Protein AF-A0A849H9F9-F1 (afdb_monomer)

Structure (mmCIF, N/CA/C/O backbone):
data_AF-A0A849H9F9-F1
#
_entry.id   AF-A0A849H9F9-F1
#
loop_
_atom_site.group_PDB
_atom_site.id
_atom_site.type_symbol
_atom_site.label_atom_id
_atom_site.label_alt_id
_atom_site.label_comp_id
_atom_site.label_asym_id
_atom_site.label_entity_id
_atom_site.label_seq_id
_atom_site.pdbx_PDB_ins_code
_atom_site.Cartn_x
_atom_site.Cartn_y
_atom_site.Cartn_z
_atom_site.occupancy
_atom_site.B_iso_or_equiv
_atom_site.auth_seq_id
_atom_site.auth_comp_id
_atom_site.auth_asym_id
_atom_site.auth_atom_id
_atom_site.pdbx_PDB_model_num
ATOM 1 N N . MET A 1 1 ? -12.734 5.295 36.150 1.00 90.75 1 MET A N 1
ATOM 2 C CA . MET A 1 1 ? -12.520 5.680 34.738 1.00 90.75 1 MET A CA 1
ATOM 3 C C . MET A 1 1 ? -11.313 4.968 34.134 1.00 90.75 1 MET A C 1
ATOM 5 O O . MET A 1 1 ? -11.538 4.123 33.290 1.00 90.75 1 MET A O 1
ATOM 9 N N . ILE A 1 2 ? -10.075 5.206 34.596 1.00 96.62 2 ILE A N 1
ATOM 10 C CA . ILE A 1 2 ? -8.863 4.577 34.012 1.00 96.62 2 ILE A CA 1
ATOM 11 C C . ILE A 1 2 ? -8.942 3.041 33.979 1.00 96.62 2 ILE A C 1
ATOM 13 O O . ILE A 1 2 ? -8.737 2.451 32.928 1.00 96.62 2 ILE A O 1
ATOM 17 N N . LYS A 1 3 ? -9.322 2.395 35.093 1.00 97.06 3 LYS A N 1
ATOM 18 C CA . LYS A 1 3 ? -9.500 0.933 35.134 1.00 97.06 3 LYS A CA 1
ATOM 19 C C . LYS A 1 3 ? -10.533 0.425 34.118 1.00 97.06 3 LYS A C 1
ATOM 21 O O . LYS A 1 3 ? -10.300 -0.585 33.485 1.00 97.06 3 LYS A O 1
ATOM 26 N N . ALA A 1 4 ? -11.638 1.147 33.926 1.00 97.25 4 ALA A N 1
ATOM 27 C CA . ALA A 1 4 ? -12.665 0.736 32.969 1.00 97.25 4 ALA A CA 1
ATOM 28 C C . ALA A 1 4 ? -12.158 0.799 31.516 1.00 97.25 4 ALA A C 1
ATOM 30 O O . ALA A 1 4 ? -12.458 -0.088 30.734 1.00 97.25 4 ALA A O 1
ATOM 31 N N . ILE A 1 5 ? -11.347 1.810 31.174 1.00 96.56 5 ILE A N 1
ATOM 32 C CA . ILE A 1 5 ? -10.696 1.899 29.855 1.00 96.56 5 ILE A CA 1
ATOM 33 C C . ILE A 1 5 ? -9.695 0.748 29.670 1.00 96.56 5 ILE A C 1
ATOM 35 O O . ILE A 1 5 ? -9.601 0.186 28.583 1.00 96.56 5 ILE A O 1
AT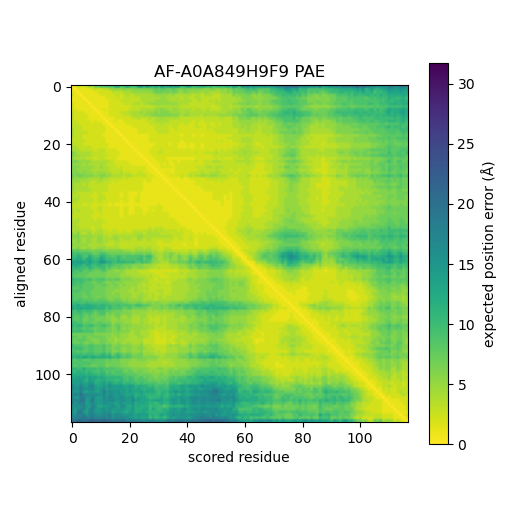OM 39 N N . TRP A 1 6 ? -8.958 0.393 30.728 1.00 96.56 6 TRP A N 1
ATOM 40 C CA . TRP A 1 6 ? -8.035 -0.742 30.710 1.00 96.56 6 TRP A CA 1
ATOM 41 C C . TRP A 1 6 ? -8.760 -2.070 30.475 1.00 96.56 6 TRP A C 1
ATOM 43 O O . TRP A 1 6 ? -8.395 -2.802 29.559 1.00 96.56 6 TRP A O 1
ATOM 53 N N . ASP A 1 7 ? -9.793 -2.350 31.274 1.00 97.62 7 ASP A N 1
ATOM 54 C CA . ASP A 1 7 ? -10.590 -3.574 31.172 1.00 97.62 7 ASP A CA 1
ATOM 55 C C . ASP A 1 7 ? -11.217 -3.683 29.763 1.00 97.62 7 ASP A C 1
ATOM 57 O O . ASP A 1 7 ? -11.158 -4.737 29.138 1.00 97.62 7 ASP A O 1
ATOM 61 N N . GLU A 1 8 ? -11.718 -2.575 29.201 1.00 96.44 8 GLU A N 1
ATOM 62 C CA . GLU A 1 8 ? -12.264 -2.557 27.837 1.00 96.44 8 GLU A CA 1
ATOM 63 C C . GLU A 1 8 ? -11.206 -2.871 26.768 1.00 96.44 8 GLU A C 1
ATOM 65 O O . GLU A 1 8 ? -11.447 -3.646 25.845 1.00 96.44 8 GLU A O 1
ATOM 70 N N . GLY A 1 9 ? -10.005 -2.300 26.891 1.00 95.38 9 GLY A N 1
ATOM 71 C CA . GLY A 1 9 ? -8.929 -2.518 25.924 1.00 95.38 9 GLY A CA 1
ATOM 72 C C . GLY A 1 9 ? -8.326 -3.924 25.971 1.00 95.38 9 GLY A C 1
ATOM 73 O O . GLY A 1 9 ? -7.854 -4.411 24.938 1.00 95.38 9 GLY A O 1
ATOM 74 N N . TRP A 1 10 ? -8.327 -4.559 27.146 1.00 95.44 10 TRP A N 1
ATOM 75 C CA . TRP A 1 10 ? -7.669 -5.845 27.382 1.00 95.44 10 TRP A CA 1
ATOM 76 C C . TRP A 1 10 ? -8.640 -7.028 27.352 1.00 95.44 10 TRP A C 1
ATOM 78 O O . TRP A 1 10 ? -8.411 -7.981 26.609 1.00 95.44 10 TRP A O 1
ATOM 88 N N . ASP A 1 11 ? -9.735 -6.951 28.110 1.00 96.12 11 ASP A N 1
ATOM 89 C CA . ASP A 1 11 ? -10.665 -8.067 28.309 1.00 96.12 11 ASP A CA 1
ATOM 90 C C . ASP A 1 11 ? -11.810 -8.061 27.283 1.00 96.12 11 ASP A C 1
ATOM 92 O O . ASP A 1 11 ? -12.259 -9.125 26.861 1.00 96.12 11 ASP A O 1
ATOM 96 N N . ASN A 1 12 ? -12.235 -6.880 26.816 1.00 96.38 12 ASN A N 1
ATOM 97 C CA . ASN A 1 12 ? -13.266 -6.719 25.777 1.00 96.38 12 ASN A CA 1
ATOM 98 C C . ASN A 1 12 ? -12.678 -6.246 24.437 1.00 96.38 12 ASN A C 1
ATOM 100 O O . ASN A 1 12 ? -13.329 -5.555 23.653 1.00 96.38 12 ASN A O 1
ATOM 104 N N . SER A 1 13 ? -11.420 -6.592 24.162 1.00 96.44 13 SER A N 1
ATOM 105 C CA . SER A 1 13 ? -10.705 -6.026 23.023 1.00 96.44 13 SER A CA 1
ATOM 106 C C . SER A 1 13 ? -11.349 -6.375 21.678 1.00 96.44 13 SER A C 1
ATOM 108 O O . SER A 1 13 ? -11.494 -7.541 21.310 1.00 96.44 13 SER A O 1
ATOM 110 N N . HIS A 1 14 ? -11.621 -5.351 20.872 1.00 95.75 14 HIS A N 1
ATOM 111 C CA . HIS A 1 14 ? -12.069 -5.498 19.483 1.00 95.75 14 HIS A CA 1
ATOM 112 C C . HIS A 1 14 ? -10.910 -5.485 18.471 1.00 95.75 14 HIS A C 1
ATOM 114 O O . HIS A 1 14 ? -11.141 -5.514 17.261 1.00 95.75 14 HIS A O 1
ATOM 120 N N . ILE A 1 15 ? -9.654 -5.424 18.933 1.00 96.00 15 ILE A N 1
ATOM 121 C CA . ILE A 1 15 ? -8.499 -5.176 18.058 1.00 96.00 15 ILE A CA 1
ATOM 122 C C . ILE A 1 15 ? -8.368 -6.210 16.942 1.00 96.00 15 ILE A C 1
ATOM 124 O O . ILE A 1 15 ? -8.098 -5.838 15.807 1.00 96.00 15 ILE A O 1
ATOM 128 N N . TYR A 1 16 ? -8.599 -7.489 17.236 1.00 95.81 16 TYR A N 1
ATOM 129 C CA . TYR A 1 16 ? -8.409 -8.556 16.259 1.00 95.81 16 TYR A CA 1
ATOM 130 C C . TYR A 1 16 ? -9.386 -8.436 15.087 1.00 95.81 16 TYR A C 1
ATOM 132 O O . TYR A 1 16 ? -8.965 -8.447 13.934 1.00 95.81 16 TYR A O 1
ATOM 140 N N . SER A 1 17 ? -10.681 -8.261 15.364 1.00 95.94 17 SER A N 1
ATOM 141 C CA . SER A 1 17 ? -11.699 -8.161 14.314 1.00 95.94 17 SER A CA 1
ATOM 142 C C . SER A 1 17 ? -11.540 -6.889 13.482 1.00 95.94 17 SER A C 1
ATOM 144 O O . SER A 1 17 ? -11.663 -6.937 12.260 1.00 95.94 17 SER A O 1
ATOM 146 N N . LEU A 1 18 ? -11.205 -5.764 14.117 1.00 97.25 18 LEU A N 1
ATOM 147 C CA . LEU A 1 18 ? -10.951 -4.503 13.418 1.00 97.25 18 LEU A CA 1
ATOM 148 C C . LEU A 1 18 ? -9.675 -4.571 12.569 1.00 97.25 18 LEU A C 1
ATOM 150 O O . LEU A 1 18 ? -9.668 -4.131 11.418 1.00 97.25 18 LEU A O 1
ATOM 154 N N . ALA A 1 19 ? -8.599 -5.140 13.116 1.00 97.12 19 ALA A N 1
ATOM 155 C CA . ALA A 1 19 ? -7.328 -5.276 12.417 1.00 97.12 19 ALA A CA 1
ATOM 156 C C . ALA A 1 19 ? -7.427 -6.249 11.241 1.00 97.12 19 ALA A C 1
ATOM 158 O O . ALA A 1 19 ? -6.880 -5.946 10.189 1.00 97.12 19 ALA A O 1
ATOM 159 N N . GLN A 1 20 ? -8.152 -7.361 11.381 1.00 97.75 20 GLN A N 1
ATOM 160 C CA . GLN A 1 20 ? -8.343 -8.348 10.316 1.00 97.75 20 GLN A CA 1
ATOM 161 C C . GLN A 1 20 ? -8.965 -7.712 9.067 1.00 97.75 20 GLN A C 1
ATOM 163 O O . GLN A 1 20 ? -8.460 -7.904 7.962 1.00 97.75 20 GLN A O 1
ATOM 168 N N . VAL A 1 21 ? -10.011 -6.893 9.223 1.00 97.62 21 VAL A N 1
ATOM 169 C CA . VAL A 1 21 ? -10.641 -6.233 8.068 1.00 97.62 21 VAL A CA 1
ATOM 170 C C . VAL A 1 21 ? -9.651 -5.307 7.366 1.00 97.62 21 VAL A C 1
ATOM 172 O O . VAL A 1 21 ? -9.555 -5.303 6.141 1.00 97.62 21 VAL A O 1
ATOM 175 N N . LEU A 1 22 ? -8.881 -4.544 8.139 1.00 97.12 22 LEU A N 1
ATOM 176 C CA . LEU A 1 22 ? -7.893 -3.621 7.598 1.00 97.12 22 LEU A CA 1
ATOM 177 C C . LEU A 1 22 ? -6.681 -4.335 6.980 1.00 97.12 22 LEU A C 1
ATOM 179 O O . LEU A 1 22 ? -6.140 -3.839 5.997 1.00 97.12 22 LEU A O 1
ATOM 183 N N . ALA A 1 23 ? -6.215 -5.438 7.559 1.00 96.62 23 ALA A N 1
ATOM 184 C CA . ALA A 1 23 ? -4.979 -6.112 7.167 1.00 96.62 23 ALA A CA 1
ATOM 185 C C . ALA A 1 23 ? -5.181 -7.139 6.048 1.00 96.62 23 ALA A C 1
ATOM 187 O O . ALA A 1 23 ? -4.338 -7.217 5.158 1.00 96.62 23 ALA A O 1
ATOM 188 N N . ASP A 1 24 ? -6.301 -7.863 6.060 1.00 96.12 24 ASP A N 1
ATOM 189 C CA . ASP A 1 24 ? -6.531 -8.978 5.140 1.00 96.12 24 ASP A CA 1
ATOM 190 C C . ASP A 1 24 ? -7.594 -8.632 4.096 1.00 96.12 24 ASP A C 1
ATOM 192 O O . ASP A 1 24 ? -7.367 -8.796 2.901 1.00 96.12 24 ASP A O 1
ATOM 196 N N . SER A 1 25 ? -8.760 -8.142 4.538 1.00 96.69 25 SER A N 1
ATOM 197 C CA . SER A 1 25 ? -9.898 -7.903 3.639 1.00 96.69 25 SER A CA 1
ATOM 198 C C . SER A 1 25 ? -9.692 -6.669 2.755 1.00 96.69 25 SER A C 1
ATOM 200 O O . SER A 1 25 ? -10.015 -6.701 1.572 1.00 96.69 25 SER A O 1
ATOM 202 N N . ILE A 1 26 ? -9.172 -5.576 3.325 1.00 97.00 26 ILE A N 1
ATOM 203 C CA . ILE A 1 26 ? -8.839 -4.337 2.599 1.00 97.00 26 ILE A CA 1
ATOM 204 C C . ILE A 1 26 ? -7.372 -4.353 2.173 1.00 97.00 26 ILE A C 1
ATOM 206 O O . ILE A 1 26 ? -7.052 -4.048 1.027 1.00 97.00 26 ILE A O 1
ATOM 210 N N . GLY A 1 27 ? -6.480 -4.710 3.098 1.00 95.69 27 GLY A N 1
ATOM 211 C CA . GLY A 1 27 ? -5.062 -4.868 2.816 1.00 95.69 27 GLY A CA 1
ATOM 212 C C . GLY A 1 27 ? -4.280 -3.553 2.684 1.00 95.69 27 GLY A C 1
ATOM 213 O O . GLY A 1 27 ? -4.627 -2.531 3.302 1.00 95.69 27 GLY A O 1
ATOM 214 N N . PRO A 1 28 ? -3.160 -3.578 1.930 1.00 94.44 28 PRO A N 1
ATOM 215 C CA . PRO A 1 28 ? -2.301 -2.421 1.710 1.00 94.44 28 PRO A CA 1
ATOM 216 C C . PRO A 1 28 ? -3.062 -1.256 1.075 1.00 94.44 28 PRO A C 1
ATOM 218 O O . PRO A 1 28 ? -3.657 -1.383 0.011 1.00 94.44 28 PRO A O 1
ATOM 221 N N . ARG A 1 29 ? -3.001 -0.091 1.719 1.00 94.38 29 ARG A N 1
ATOM 222 C CA . ARG A 1 29 ? -3.850 1.064 1.403 1.00 94.38 29 ARG A CA 1
ATOM 223 C C . ARG A 1 29 ? -3.040 2.352 1.327 1.00 94.38 29 ARG A C 1
ATOM 225 O O . ARG A 1 29 ? -3.167 3.244 2.162 1.00 94.38 29 ARG A O 1
ATOM 232 N N . LEU A 1 30 ? -2.137 2.406 0.345 1.00 92.94 30 LEU A N 1
ATOM 233 C CA . LEU A 1 30 ? -1.295 3.578 0.090 1.00 92.94 30 LEU A CA 1
ATOM 234 C C . LEU A 1 30 ? -2.179 4.824 -0.129 1.00 92.94 30 LEU A C 1
ATOM 236 O O . LEU A 1 30 ? -3.174 4.709 -0.846 1.00 92.94 30 LEU A O 1
ATOM 240 N N . PRO A 1 31 ? -1.842 6.004 0.421 1.00 90.38 31 PRO A N 1
ATOM 241 C CA . PRO A 1 31 ? -2.608 7.224 0.176 1.00 90.38 31 PRO A CA 1
ATOM 242 C C . PRO A 1 31 ? -2.816 7.499 -1.319 1.00 90.38 31 PRO A C 1
ATOM 244 O O . PRO A 1 31 ? -1.867 7.441 -2.105 1.00 90.38 31 PRO A O 1
ATOM 247 N N . GLY A 1 32 ? -4.066 7.777 -1.698 1.00 88.25 32 GLY A N 1
ATOM 248 C CA . GLY A 1 32 ? -4.467 7.987 -3.093 1.00 88.25 32 GLY A CA 1
ATOM 249 C C . GLY A 1 32 ? -4.676 6.706 -3.913 1.00 88.25 32 GLY A C 1
ATOM 250 O O . GLY A 1 32 ? -4.820 6.798 -5.129 1.00 88.25 32 GLY A O 1
ATOM 251 N N . SER A 1 33 ? -4.679 5.524 -3.289 1.00 92.31 33 SER A N 1
ATOM 252 C CA . SER A 1 33 ? -5.060 4.259 -3.940 1.00 92.31 33 SER A CA 1
ATOM 253 C C . SER A 1 33 ? -6.540 3.913 -3.709 1.00 92.31 33 SER A C 1
ATOM 255 O O . SER A 1 33 ? -7.109 4.347 -2.706 1.00 92.31 33 SER A O 1
ATOM 257 N N . PRO A 1 34 ? -7.160 3.053 -4.541 1.00 92.56 34 PRO A N 1
ATOM 258 C CA . PRO A 1 34 ? -8.536 2.595 -4.310 1.00 92.56 34 PRO A CA 1
ATOM 259 C C . PRO A 1 34 ? -8.752 1.936 -2.934 1.00 92.56 34 PRO A C 1
ATOM 261 O O . PRO A 1 34 ? -9.794 2.109 -2.304 1.00 92.56 34 PRO A O 1
ATOM 264 N N . ALA A 1 35 ? -7.747 1.216 -2.424 1.00 94.88 35 ALA A N 1
ATOM 265 C CA . ALA A 1 35 ? -7.804 0.579 -1.107 1.00 94.88 35 ALA A CA 1
ATOM 266 C C . ALA A 1 35 ? -7.774 1.592 0.056 1.00 94.88 35 ALA A C 1
ATOM 268 O O . ALA A 1 35 ? -8.312 1.318 1.131 1.00 94.88 35 ALA A O 1
ATOM 269 N N . PHE A 1 36 ? -7.180 2.774 -0.145 1.00 94.12 36 PHE A N 1
ATOM 270 C CA . PHE A 1 36 ? -7.253 3.871 0.824 1.00 94.12 36 PHE A CA 1
ATOM 271 C C . PHE A 1 36 ? -8.686 4.381 0.971 1.00 94.12 36 PHE A C 1
ATOM 273 O O . PHE A 1 36 ? -9.185 4.480 2.096 1.00 94.12 36 PHE A O 1
ATOM 280 N N . ASP A 1 37 ? -9.376 4.596 -0.149 1.00 93.25 37 ASP A N 1
ATOM 281 C CA . ASP A 1 37 ? -10.775 5.023 -0.141 1.00 93.25 37 ASP A CA 1
ATOM 282 C C . ASP A 1 37 ? -11.692 3.963 0.471 1.00 93.25 37 ASP A C 1
ATOM 284 O O . ASP A 1 37 ? -12.530 4.303 1.310 1.00 93.25 37 ASP A O 1
ATOM 288 N N . ALA A 1 38 ? -11.472 2.684 0.143 1.00 96.44 38 ALA A N 1
ATOM 289 C CA . ALA A 1 38 ? -12.200 1.562 0.733 1.00 96.44 38 ALA A CA 1
ATOM 290 C C . ALA A 1 38 ? -12.012 1.476 2.259 1.00 96.44 38 ALA A C 1
ATOM 292 O O . ALA A 1 38 ? -12.974 1.232 2.990 1.00 96.44 38 ALA A O 1
ATOM 293 N N . GLY A 1 39 ? -10.793 1.721 2.753 1.00 97.31 39 GLY A N 1
ATOM 294 C CA . GLY A 1 39 ? -10.494 1.820 4.184 1.00 97.31 39 GLY A CA 1
ATOM 295 C C . GLY A 1 39 ? -11.266 2.942 4.872 1.00 97.31 39 GLY A C 1
ATOM 296 O O . GLY A 1 39 ? -11.863 2.727 5.929 1.00 97.31 39 GLY A O 1
ATOM 297 N N . ALA A 1 40 ? -11.299 4.124 4.255 1.00 96.38 40 ALA A N 1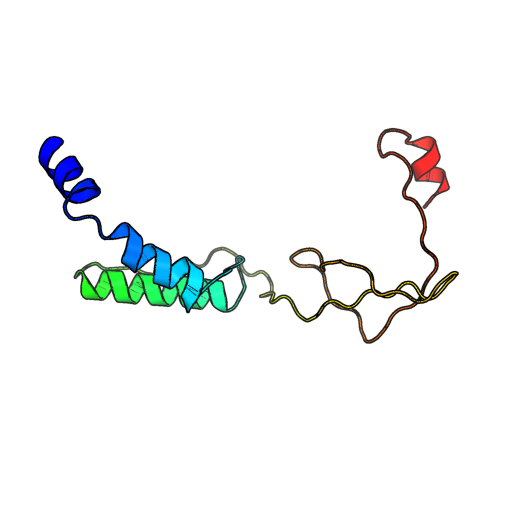
ATOM 298 C CA . ALA A 1 40 ? -12.055 5.259 4.770 1.00 96.38 40 ALA A CA 1
ATOM 299 C C . ALA A 1 40 ? -13.571 4.989 4.767 1.00 96.38 40 ALA A C 1
ATOM 301 O O . ALA A 1 40 ? -14.244 5.276 5.754 1.00 96.38 40 ALA A O 1
ATOM 302 N N . ASP A 1 41 ? -14.111 4.390 3.703 1.00 97.44 41 ASP A N 1
ATOM 303 C CA . ASP A 1 41 ? -15.533 4.024 3.624 1.00 97.44 41 ASP A CA 1
ATOM 304 C C . ASP A 1 41 ? -15.927 2.977 4.662 1.00 97.44 41 ASP A C 1
ATOM 306 O O . ASP A 1 41 ? -16.996 3.066 5.270 1.00 97.44 41 ASP A O 1
ATOM 310 N N . TRP A 1 42 ? -15.066 1.987 4.891 1.00 98.06 42 TRP A N 1
ATOM 311 C CA . TRP A 1 42 ? -15.273 1.001 5.943 1.00 98.06 42 TRP A CA 1
ATOM 312 C C . TRP A 1 42 ? -15.296 1.655 7.330 1.00 98.06 42 TRP A C 1
ATOM 314 O O . TRP A 1 42 ? -16.213 1.392 8.109 1.00 98.06 42 TRP A O 1
ATOM 324 N N . ALA A 1 43 ? -14.346 2.548 7.620 1.00 97.69 43 ALA A N 1
ATOM 325 C CA . ALA A 1 43 ? -14.286 3.247 8.901 1.00 97.69 43 ALA A CA 1
ATOM 326 C C . ALA A 1 43 ? -15.530 4.118 9.143 1.00 97.69 43 ALA A C 1
ATOM 328 O O . ALA A 1 43 ? -16.085 4.105 10.239 1.00 97.69 43 ALA A O 1
ATOM 329 N N . LEU A 1 44 ? -16.027 4.817 8.117 1.00 98.31 44 LEU A N 1
ATOM 330 C CA . LEU A 1 44 ? -17.257 5.607 8.228 1.00 98.31 44 LEU A CA 1
ATOM 331 C C . LEU A 1 44 ? -18.487 4.743 8.523 1.00 98.31 44 LEU A C 1
ATOM 333 O O . LEU A 1 44 ? -19.303 5.111 9.367 1.00 98.31 44 LEU A O 1
ATOM 337 N N . LYS A 1 45 ? -18.607 3.573 7.884 1.00 98.00 45 LYS A N 1
ATOM 338 C CA . LYS A 1 45 ? -19.685 2.614 8.186 1.00 98.00 45 LYS A CA 1
ATOM 339 C C . LYS A 1 45 ? -19.586 2.081 9.614 1.00 98.00 45 LYS A C 1
ATOM 341 O O . LYS A 1 45 ? -20.609 1.933 10.276 1.00 98.00 45 LYS A O 1
ATOM 346 N N . LEU A 1 46 ? -18.370 1.811 10.091 1.00 97.94 46 LEU A N 1
ATOM 347 C CA . LEU A 1 46 ? -18.128 1.377 11.465 1.00 97.94 46 LEU A CA 1
ATOM 348 C C . LEU A 1 46 ? -18.545 2.458 12.471 1.00 97.94 46 LEU A C 1
ATOM 350 O O . LEU A 1 46 ? -19.265 2.161 13.420 1.00 97.94 46 LEU A O 1
ATOM 354 N N . PHE A 1 47 ? -18.160 3.714 12.235 1.00 98.06 47 PHE A N 1
ATOM 355 C CA . PHE A 1 47 ? -18.582 4.841 13.068 1.00 98.06 47 PHE A CA 1
ATOM 356 C C . PHE A 1 47 ? -20.099 4.985 13.090 1.00 98.06 47 PHE A C 1
ATOM 358 O O . PHE A 1 47 ? -20.677 5.059 14.171 1.00 98.06 47 PHE A O 1
ATOM 365 N N . GLN A 1 48 ? -20.754 4.914 11.930 1.00 98.06 48 GLN A N 1
ATOM 366 C CA . GLN A 1 48 ? -22.211 4.962 11.851 1.00 98.06 48 GLN A CA 1
ATOM 367 C C . GLN A 1 48 ? -22.869 3.824 12.647 1.00 98.06 48 GLN A C 1
ATOM 369 O O . GLN A 1 48 ? -23.828 4.065 13.378 1.00 98.06 48 GLN A O 1
ATOM 374 N N . ALA A 1 49 ? -22.348 2.596 12.550 1.00 97.62 49 ALA A N 1
ATOM 375 C CA . ALA A 1 49 ? -22.849 1.448 13.310 1.00 97.62 49 ALA A CA 1
ATOM 376 C C . ALA A 1 49 ? -22.677 1.620 14.830 1.00 97.62 49 ALA A C 1
ATOM 378 O O . ALA A 1 49 ? -23.476 1.103 15.607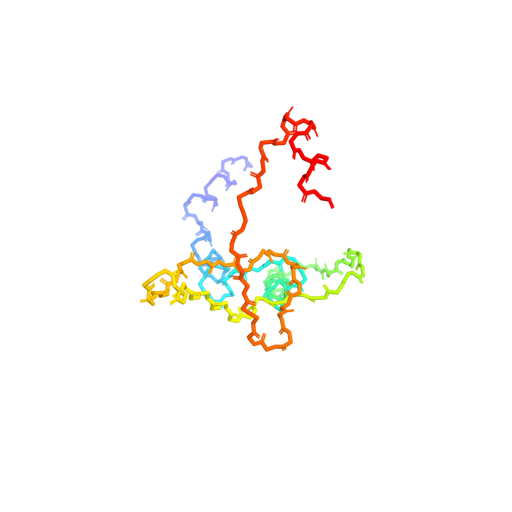 1.00 97.62 49 ALA A O 1
ATOM 379 N N . TRP A 1 50 ? -21.667 2.377 15.252 1.00 97.38 50 TRP A N 1
ATOM 380 C CA . TRP A 1 50 ? -21.443 2.771 16.642 1.00 97.38 50 TRP A CA 1
ATOM 381 C C . TRP A 1 50 ? -22.188 4.050 17.056 1.00 97.38 50 TRP A C 1
ATOM 383 O O . TRP A 1 50 ? -22.015 4.520 18.178 1.00 97.38 50 TRP A O 1
ATOM 393 N N . GLY A 1 51 ? -23.024 4.618 16.182 1.00 98.31 51 GLY A N 1
ATOM 394 C CA . GLY A 1 51 ? -23.783 5.840 16.462 1.00 98.31 51 GLY A CA 1
ATOM 395 C C . GLY A 1 51 ? -22.938 7.118 16.451 1.00 98.31 51 GLY A C 1
ATOM 396 O O . GLY A 1 51 ? -23.334 8.112 17.053 1.00 98.31 51 GLY A O 1
ATOM 397 N N . MET A 1 52 ? -21.778 7.098 15.793 1.00 98.12 52 MET A N 1
ATOM 398 C CA . MET A 1 52 ? -20.875 8.238 15.648 1.00 98.12 52 MET A CA 1
ATOM 399 C C . MET A 1 52 ? -20.978 8.867 14.258 1.00 98.12 52 MET A C 1
ATOM 401 O O . MET A 1 52 ? -21.118 8.178 13.247 1.00 98.12 52 MET A O 1
ATOM 405 N N . GLU A 1 53 ? -20.843 10.191 14.206 1.00 96.94 53 GLU A N 1
ATOM 406 C CA . GLU A 1 53 ? -20.733 10.934 12.953 1.00 96.94 53 GLU A CA 1
ATOM 407 C C . GLU A 1 53 ? -19.274 10.998 12.489 1.00 96.94 53 GLU A C 1
ATOM 409 O O . GLU A 1 53 ? -18.360 11.259 13.272 1.00 96.94 53 GLU A O 1
ATOM 414 N N . GLY A 1 54 ? -19.052 10.792 11.193 1.00 95.94 54 GLY A N 1
ATOM 415 C CA . GLY A 1 54 ? -17.740 10.909 10.567 1.00 95.94 54 GLY A CA 1
ATOM 416 C C . GLY A 1 54 ? -17.859 11.452 9.148 1.00 95.94 54 GLY A 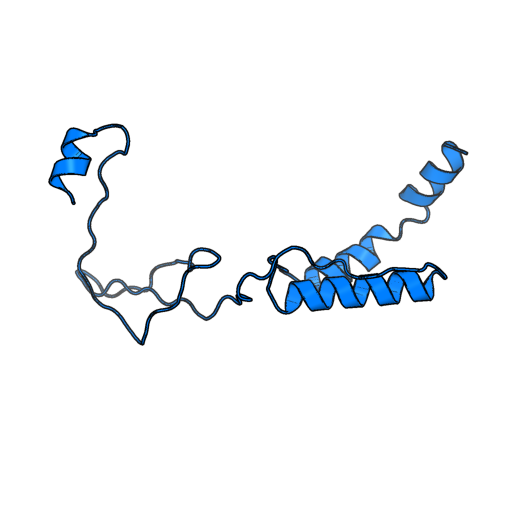C 1
A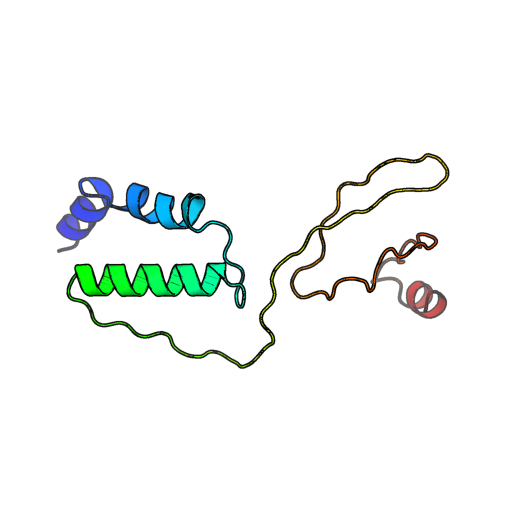TOM 417 O O . GLY A 1 54 ? -18.891 11.302 8.497 1.00 95.94 54 GLY A O 1
ATOM 418 N N . ARG A 1 55 ? -16.786 12.071 8.654 1.00 96.44 55 ARG A N 1
ATOM 419 C CA . ARG A 1 55 ? -16.663 12.518 7.261 1.00 96.44 55 ARG A CA 1
ATOM 420 C C . ARG A 1 55 ? -15.241 12.300 6.759 1.00 96.44 55 ARG A C 1
ATOM 422 O O . ARG A 1 55 ? -14.306 12.290 7.558 1.00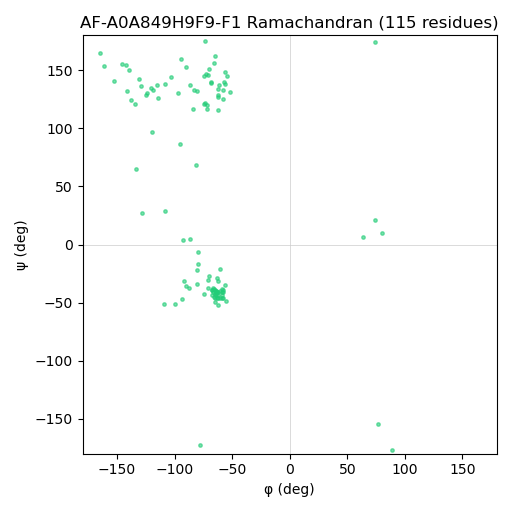 96.44 55 ARG A O 1
ATOM 429 N N . LYS A 1 56 ? -15.083 12.147 5.444 1.00 94.69 56 LYS A N 1
ATOM 430 C CA . LYS A 1 56 ? -13.765 12.227 4.805 1.00 94.69 56 LYS A CA 1
ATOM 431 C C . LYS A 1 56 ? -13.410 13.699 4.632 1.00 94.69 56 LYS A C 1
ATOM 433 O O . LYS A 1 56 ? -14.239 14.466 4.152 1.00 94.69 56 LYS A O 1
ATOM 438 N N . GLU A 1 57 ? -12.199 14.067 5.019 1.00 93.75 57 GLU A N 1
ATOM 439 C CA . GLU A 1 57 ? -11.638 15.379 4.707 1.00 93.75 57 GLU A CA 1
ATOM 440 C C . GLU A 1 57 ? -10.750 15.252 3.478 1.00 93.75 57 GLU A C 1
ATOM 442 O O . GLU A 1 57 ? -9.902 14.358 3.409 1.00 93.75 57 GLU A O 1
ATOM 447 N N . GLU A 1 58 ? -10.951 16.138 2.506 1.00 89.12 58 GLU A N 1
ATOM 448 C CA . GLU A 1 58 ? -10.094 16.181 1.330 1.00 89.12 58 GLU A CA 1
ATOM 449 C C . GLU A 1 58 ? -8.745 16.790 1.715 1.00 89.12 58 GLU A C 1
ATOM 451 O O . GLU A 1 58 ? -8.658 17.920 2.200 1.00 89.12 58 GLU A O 1
ATOM 456 N N . TYR A 1 59 ? -7.676 16.028 1.494 1.00 86.06 59 TYR A N 1
ATOM 457 C CA . TYR A 1 59 ? -6.313 16.494 1.691 1.00 86.06 59 TYR A CA 1
ATOM 458 C C . TYR A 1 59 ? -5.552 16.411 0.369 1.00 86.06 59 TYR A C 1
ATOM 460 O O . TYR A 1 59 ? -5.024 15.361 0.007 1.00 86.06 59 TYR A O 1
ATOM 468 N N . GLY A 1 60 ? -5.504 17.548 -0.327 1.00 85.56 60 GLY A N 1
ATOM 469 C CA . GLY A 1 60 ? -4.815 17.727 -1.605 1.00 85.56 60 GLY A CA 1
ATOM 470 C C . GLY A 1 60 ? -5.518 17.092 -2.809 1.00 85.56 60 GLY A C 1
ATOM 471 O O . GLY A 1 60 ? -6.527 16.413 -2.680 1.00 85.56 60 GLY A O 1
ATOM 472 N N . SER A 1 61 ? -4.968 17.3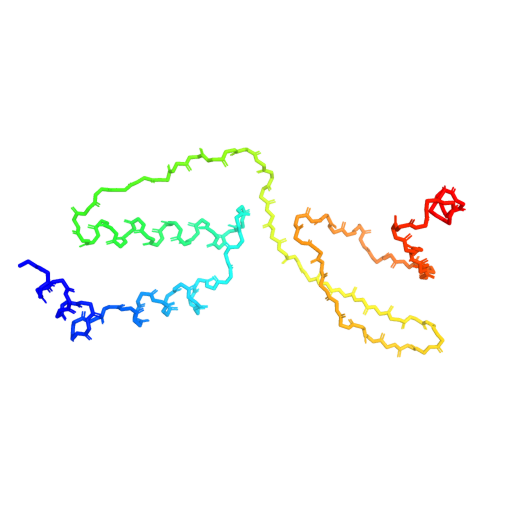48 -3.999 1.00 85.31 61 SER A N 1
ATOM 473 C CA . SER A 1 61 ? -5.583 17.025 -5.299 1.00 85.31 61 SER A CA 1
ATOM 474 C C . SER A 1 61 ? -4.650 16.240 -6.231 1.00 85.31 61 SER A C 1
ATOM 476 O O . SER A 1 61 ? -4.726 16.332 -7.460 1.00 85.31 61 SER A O 1
ATOM 478 N N . TRP A 1 62 ? -3.711 15.487 -5.654 1.00 84.06 62 TRP A N 1
ATOM 479 C CA . TRP A 1 62 ? -2.756 14.694 -6.426 1.00 84.06 62 TRP A CA 1
ATOM 480 C C . TRP A 1 62 ? -3.450 13.574 -7.199 1.00 84.06 62 TRP A C 1
ATOM 482 O O . TRP A 1 62 ? -4.527 13.103 -6.837 1.00 84.06 62 TRP A O 1
ATOM 492 N N . LYS A 1 63 ? -2.803 13.119 -8.275 1.00 86.19 63 LYS A N 1
ATOM 493 C CA . LYS A 1 63 ? -3.308 11.981 -9.039 1.00 86.19 63 LYS A CA 1
ATOM 494 C C . LYS A 1 63 ? -3.344 10.738 -8.155 1.00 86.19 63 LYS A C 1
ATOM 496 O O . LYS A 1 63 ? -2.353 10.422 -7.495 1.00 86.19 63 LYS A O 1
ATOM 501 N N . ALA A 1 64 ? -4.467 10.028 -8.215 1.00 87.69 64 ALA A N 1
ATOM 502 C CA . ALA A 1 64 ? -4.572 8.690 -7.664 1.00 87.69 64 ALA A CA 1
ATOM 503 C C . ALA A 1 64 ? -3.494 7.784 -8.273 1.00 87.69 64 ALA A C 1
ATOM 505 O O . ALA A 1 64 ? -3.086 7.958 -9.428 1.00 87.69 64 ALA A O 1
ATOM 506 N N . TRP A 1 65 ? -3.031 6.822 -7.487 1.00 90.56 65 TRP A N 1
ATOM 507 C CA . TRP A 1 65 ? -2.007 5.886 -7.915 1.00 90.56 65 TRP A CA 1
ATOM 508 C C . TRP A 1 65 ? -2.315 4.494 -7.386 1.00 90.56 65 TRP A C 1
ATOM 510 O O . TRP A 1 65 ? -2.579 4.293 -6.200 1.00 90.56 65 TRP A O 1
ATOM 520 N N . GLU A 1 66 ? -2.225 3.525 -8.283 1.00 91.19 66 GLU A N 1
ATOM 521 C CA . GLU A 1 66 ? -2.306 2.111 -7.968 1.00 91.19 66 GLU A CA 1
ATOM 522 C C . GLU A 1 66 ? -1.108 1.409 -8.594 1.00 91.19 66 GLU A C 1
ATOM 524 O O . GLU A 1 66 ? -0.717 1.675 -9.735 1.00 91.19 66 GLU A O 1
ATOM 529 N N . ARG A 1 67 ? -0.493 0.520 -7.818 1.00 90.62 67 ARG A N 1
ATOM 530 C CA . ARG A 1 67 ? 0.644 -0.254 -8.290 1.00 90.62 67 ARG A CA 1
ATOM 531 C C . ARG A 1 67 ? 0.155 -1.297 -9.291 1.00 90.62 67 ARG A C 1
ATOM 533 O O . ARG A 1 67 ? -0.553 -2.222 -8.915 1.00 90.62 67 ARG A O 1
ATOM 540 N N . GLY A 1 68 ? 0.603 -1.183 -10.536 1.00 90.12 68 GLY A N 1
ATOM 541 C CA . GLY A 1 68 ? 0.461 -2.250 -11.523 1.00 90.12 68 GLY A CA 1
ATOM 542 C C . GLY A 1 68 ? 1.476 -3.382 -11.334 1.00 90.12 68 GLY A C 1
ATOM 543 O O . GLY A 1 68 ? 2.263 -3.414 -10.386 1.00 90.12 68 GLY A O 1
ATOM 544 N N . VAL A 1 69 ? 1.503 -4.303 -12.290 1.00 92.19 69 VAL A N 1
ATOM 545 C CA . VAL A 1 69 ? 2.512 -5.366 -12.329 1.00 92.19 69 VAL A CA 1
ATOM 546 C C . VAL A 1 69 ? 3.888 -4.763 -12.626 1.00 92.19 69 VAL A C 1
ATOM 548 O O . VAL A 1 69 ? 4.017 -3.844 -13.432 1.00 92.19 69 VAL A O 1
ATOM 551 N N . THR A 1 70 ? 4.922 -5.266 -11.955 1.00 94.81 70 THR A N 1
ATOM 552 C CA . THR A 1 70 ? 6.322 -4.941 -12.251 1.00 94.81 70 THR A CA 1
ATOM 553 C C . THR A 1 70 ? 7.012 -6.204 -12.744 1.00 94.81 70 THR A C 1
ATOM 555 O O . THR A 1 70 ? 6.980 -7.224 -12.061 1.00 94.81 70 THR A O 1
ATOM 558 N N . ASN A 1 71 ? 7.643 -6.127 -13.913 1.00 95.50 71 ASN A N 1
ATOM 559 C CA . ASN A 1 71 ? 8.489 -7.182 -14.454 1.00 95.50 71 ASN A CA 1
ATOM 560 C C . ASN A 1 71 ? 9.860 -6.589 -14.751 1.00 95.50 71 ASN A C 1
ATOM 562 O O . ASN A 1 71 ? 9.960 -5.550 -15.404 1.00 95.50 71 ASN A O 1
ATOM 566 N N . VAL A 1 72 ? 10.901 -7.246 -14.255 1.00 95.88 72 VAL A N 1
ATOM 567 C CA . VAL A 1 72 ? 12.286 -6.872 -14.516 1.00 95.88 72 VAL A CA 1
ATOM 568 C C . VAL A 1 72 ? 13.034 -8.150 -14.849 1.00 95.88 72 VAL A C 1
ATOM 570 O O . VAL A 1 72 ? 13.084 -9.065 -14.034 1.00 95.88 72 VAL A O 1
ATOM 573 N N . ASP A 1 73 ? 13.620 -8.208 -16.038 1.00 96.62 73 ASP A N 1
ATOM 574 C CA . ASP A 1 73 ? 14.409 -9.349 -16.482 1.00 96.62 73 ASP A CA 1
ATOM 575 C C . ASP A 1 73 ? 15.811 -8.876 -16.874 1.00 96.62 73 ASP A C 1
ATOM 577 O O . ASP A 1 73 ? 15.987 -7.921 -17.634 1.00 96.62 73 ASP A O 1
ATOM 581 N N . LEU A 1 74 ? 16.826 -9.561 -16.356 1.00 96.81 74 LEU A N 1
ATOM 582 C CA . LEU A 1 74 ? 18.181 -9.493 -16.875 1.00 96.81 74 LEU A CA 1
ATOM 583 C C . LEU A 1 74 ? 18.197 -10.236 -18.208 1.00 96.81 74 LEU A C 1
ATOM 585 O O . LEU A 1 74 ? 17.898 -11.426 -18.230 1.00 96.81 74 LEU A O 1
ATOM 589 N N . LEU A 1 75 ? 18.549 -9.563 -19.303 1.00 96.81 75 LEU A N 1
ATOM 590 C CA . LEU A 1 75 ? 18.634 -10.194 -20.627 1.00 96.81 75 LEU A CA 1
ATOM 591 C C . LEU A 1 75 ? 20.034 -10.757 -20.908 1.00 96.81 75 LEU A C 1
ATOM 593 O O . LEU A 1 75 ? 20.171 -11.834 -21.481 1.00 96.81 75 LEU A O 1
ATOM 597 N N . GLU A 1 76 ? 21.074 -10.069 -20.437 1.00 95.44 76 GLU A N 1
ATOM 598 C CA . GLU A 1 76 ? 22.478 -10.443 -20.612 1.00 95.44 76 GLU A CA 1
ATOM 599 C C . GLU A 1 76 ? 23.273 -10.195 -19.319 1.00 95.44 76 GLU A C 1
ATOM 601 O O . GLU A 1 76 ? 22.925 -9.298 -18.554 1.00 95.44 76 GLU A O 1
ATOM 606 N N . PRO A 1 77 ? 24.341 -10.967 -19.037 1.00 94.12 77 PRO A N 1
ATOM 607 C CA . PRO A 1 77 ? 24.864 -12.078 -19.840 1.00 94.12 77 PRO A CA 1
ATOM 608 C C . PRO A 1 77 ? 24.078 -13.386 -19.655 1.00 94.12 77 PRO A C 1
ATOM 610 O O . PRO A 1 77 ? 24.367 -14.381 -20.315 1.00 94.12 77 PRO A O 1
ATOM 613 N N . ARG A 1 78 ? 23.122 -13.430 -18.719 1.00 96.25 78 ARG A N 1
ATOM 614 C CA . ARG A 1 78 ? 22.290 -14.608 -18.454 1.00 96.25 78 ARG A CA 1
ATOM 615 C C . ARG A 1 78 ? 20.852 -14.179 -18.246 1.00 96.25 78 ARG A C 1
ATOM 617 O O . ARG A 1 78 ? 20.585 -13.416 -17.324 1.00 96.25 78 ARG A O 1
ATOM 624 N N . VAL A 1 79 ? 19.953 -14.749 -19.041 1.00 97.50 79 VAL A N 1
ATOM 625 C CA . VAL A 1 79 ? 18.521 -14.482 -18.924 1.00 97.50 79 VAL A CA 1
ATOM 626 C C . VAL A 1 79 ? 18.016 -14.937 -17.557 1.00 97.50 79 VAL A C 1
ATOM 628 O O . VAL A 1 79 ? 18.070 -16.133 -17.255 1.00 97.50 79 VAL A O 1
ATOM 631 N N . ARG A 1 80 ? 17.558 -13.997 -16.726 1.00 97.56 80 ARG A N 1
ATOM 632 C CA . ARG A 1 80 ? 16.930 -14.267 -15.423 1.00 97.56 80 ARG A CA 1
ATOM 633 C C . ARG A 1 80 ? 15.954 -13.170 -15.036 1.00 97.56 80 ARG A C 1
ATOM 635 O O . ARG A 1 80 ? 16.280 -11.997 -15.165 1.00 97.56 80 ARG A O 1
ATOM 642 N N . SER A 1 81 ? 14.828 -13.556 -14.451 1.00 97.38 81 SER A N 1
ATOM 643 C CA . SER A 1 81 ? 13.955 -12.606 -13.769 1.00 97.38 81 SER A CA 1
ATOM 644 C C . SER A 1 81 ? 14.622 -12.071 -12.508 1.00 97.38 81 SER A C 1
ATOM 646 O O . SER A 1 81 ? 15.300 -12.807 -11.784 1.00 97.38 81 SER A O 1
ATOM 648 N N . LEU A 1 82 ? 14.457 -10.774 -12.287 1.00 95.44 82 LEU A N 1
ATOM 649 C CA . LEU A 1 82 ? 14.968 -10.043 -11.142 1.00 95.44 82 LEU A CA 1
ATOM 650 C C . LEU A 1 82 ? 13.807 -9.680 -10.220 1.00 95.44 82 LEU A C 1
ATOM 652 O O . LEU A 1 82 ? 12.756 -9.227 -10.675 1.00 95.44 82 LEU A O 1
ATOM 656 N N . ASP A 1 83 ? 14.030 -9.825 -8.918 1.00 96.00 83 ASP A N 1
ATOM 657 C CA . ASP A 1 83 ? 13.090 -9.329 -7.922 1.00 96.00 83 ASP A CA 1
ATOM 658 C C . ASP A 1 83 ? 13.195 -7.808 -7.842 1.00 96.00 83 ASP A C 1
ATOM 660 O O . ASP A 1 83 ? 14.249 -7.237 -7.552 1.00 96.00 83 ASP A O 1
ATOM 664 N N . GLY A 1 84 ? 12.079 -7.141 -8.110 1.00 92.62 84 GLY A N 1
ATOM 665 C CA . GLY A 1 84 ? 12.001 -5.694 -8.104 1.00 92.62 84 GLY A CA 1
ATOM 666 C C . GLY A 1 84 ? 10.565 -5.221 -7.981 1.00 92.62 84 GLY A C 1
ATOM 667 O O . GLY A 1 84 ? 9.617 -5.901 -8.370 1.00 92.62 84 GLY A O 1
ATOM 668 N N . MET A 1 85 ? 10.406 -4.020 -7.437 1.00 92.19 85 MET A N 1
ATOM 669 C CA . MET A 1 85 ? 9.117 -3.350 -7.347 1.00 92.19 85 MET A CA 1
ATOM 670 C C . MET A 1 85 ? 9.248 -1.923 -7.854 1.00 92.19 85 MET A C 1
ATOM 672 O O . MET A 1 85 ? 10.238 -1.245 -7.581 1.00 92.19 85 MET A O 1
ATOM 676 N N . MET A 1 86 ? 8.221 -1.447 -8.556 1.00 92.81 86 MET A N 1
ATOM 677 C CA . MET A 1 86 ? 8.109 -0.034 -8.907 1.00 92.81 86 MET A CA 1
ATOM 678 C C . MET A 1 86 ? 8.195 0.836 -7.638 1.00 92.81 86 MET A C 1
ATOM 680 O O . MET A 1 86 ? 7.709 0.457 -6.571 1.00 92.81 86 MET A O 1
ATOM 684 N N . GLN A 1 87 ? 8.795 2.017 -7.703 1.00 92.62 87 GLN A N 1
ATOM 685 C CA . GLN A 1 87 ? 8.728 2.935 -6.567 1.00 92.62 87 GLN A CA 1
ATOM 686 C C . GLN A 1 87 ? 7.314 3.540 -6.475 1.00 92.62 87 GLN A C 1
ATOM 688 O O . GLN A 1 87 ? 6.620 3.692 -7.480 1.00 92.62 87 GLN A O 1
ATOM 693 N N . ALA A 1 88 ? 6.830 3.811 -5.258 1.00 92.31 88 ALA A N 1
ATOM 694 C CA . ALA A 1 88 ? 5.507 4.410 -5.079 1.00 92.31 88 ALA A CA 1
ATOM 695 C C . ALA A 1 88 ? 5.410 5.749 -5.831 1.00 92.31 88 ALA A C 1
ATOM 697 O O . ALA A 1 88 ? 6.368 6.520 -5.842 1.00 92.31 88 ALA A O 1
ATOM 698 N N . TRP A 1 89 ? 4.257 6.000 -6.456 1.00 91.12 89 TRP A N 1
ATOM 699 C CA . TRP A 1 89 ? 3.970 7.188 -7.275 1.00 91.12 89 TRP A CA 1
ATOM 700 C C . TRP A 1 89 ? 4.819 7.359 -8.544 1.00 91.12 89 TRP A C 1
ATOM 702 O O . TRP A 1 89 ? 4.676 8.365 -9.240 1.00 91.12 89 TRP A O 1
ATOM 712 N N . SER A 1 90 ? 5.658 6.384 -8.905 1.00 91.69 90 SER A N 1
ATOM 713 C CA . SER A 1 90 ? 6.328 6.387 -10.206 1.00 91.69 90 SER A CA 1
ATOM 714 C C . SER A 1 90 ? 5.355 6.02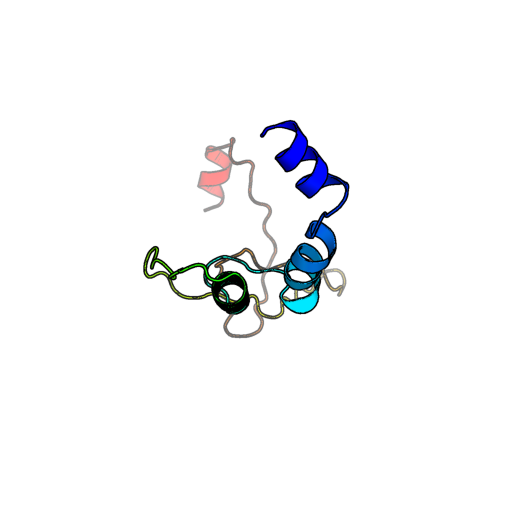3 -11.333 1.00 91.69 90 SER A C 1
ATOM 716 O O . SER A 1 90 ? 4.455 5.198 -11.126 1.00 91.69 90 SER A O 1
ATOM 718 N N . PRO A 1 91 ? 5.517 6.615 -12.529 1.00 91.75 91 PRO A N 1
ATOM 719 C CA . PRO A 1 91 ? 4.793 6.174 -13.711 1.00 91.75 91 PRO A CA 1
ATOM 720 C C . PRO A 1 91 ? 5.302 4.804 -14.175 1.00 91.75 91 PRO A C 1
ATOM 722 O O . PRO A 1 91 ? 6.477 4.475 -14.010 1.00 91.75 91 PRO A O 1
ATOM 725 N N . GLY A 1 92 ? 4.417 4.029 -14.801 1.00 92.19 92 GLY A N 1
ATOM 726 C CA . GLY A 1 92 ? 4.818 2.848 -15.564 1.00 92.19 92 GLY A CA 1
ATOM 727 C C . GLY A 1 92 ? 5.488 3.218 -16.891 1.00 92.19 92 GLY A C 1
ATOM 728 O O . GLY A 1 92 ? 5.535 4.385 -17.289 1.00 92.19 92 GLY A O 1
ATOM 729 N N . THR A 1 93 ? 5.980 2.210 -17.605 1.00 93.62 93 THR A N 1
ATOM 730 C CA . THR A 1 93 ? 6.527 2.367 -18.957 1.00 93.62 93 THR A CA 1
ATOM 731 C C . THR A 1 93 ? 5.439 2.180 -20.019 1.00 93.62 93 THR A C 1
ATOM 733 O O . THR A 1 93 ? 4.462 1.461 -19.808 1.00 93.62 93 THR A O 1
ATOM 736 N N . ASN A 1 94 ? 5.600 2.803 -21.193 1.00 93.75 94 ASN A N 1
ATOM 737 C CA . ASN A 1 94 ? 4.722 2.562 -22.344 1.00 93.75 94 ASN A CA 1
ATOM 738 C C . ASN A 1 94 ? 5.149 1.280 -23.081 1.00 93.75 94 ASN A C 1
ATOM 740 O O . ASN A 1 94 ? 5.700 1.333 -24.180 1.00 93.75 94 ASN A O 1
ATOM 744 N N . GLY A 1 95 ? 4.954 0.135 -22.427 1.00 93.94 95 GLY A N 1
ATOM 745 C CA . GLY A 1 95 ? 5.459 -1.163 -22.873 1.00 93.94 95 GLY A CA 1
ATOM 746 C C . GLY A 1 95 ? 6.869 -1.485 -22.353 1.00 93.94 95 GLY A C 1
ATOM 747 O O . GLY A 1 95 ? 7.417 -0.734 -21.540 1.00 93.94 95 GLY A O 1
ATOM 748 N N . PRO A 1 96 ? 7.450 -2.625 -22.766 1.00 94.88 96 PRO A N 1
ATOM 749 C CA . PRO A 1 96 ? 8.769 -3.056 -22.308 1.00 94.88 96 PRO A CA 1
ATOM 750 C C . PRO A 1 96 ? 9.871 -2.060 -22.689 1.00 94.88 96 PRO A C 1
ATOM 752 O O . PRO A 1 96 ? 9.913 -1.571 -23.816 1.00 94.88 96 PRO A O 1
ATOM 755 N N . VAL A 1 97 ? 10.783 -1.793 -21.754 1.00 95.81 97 VAL A N 1
ATOM 756 C CA . VAL A 1 97 ? 11.970 -0.955 -21.970 1.00 95.81 97 VAL A CA 1
ATOM 757 C C . VAL A 1 97 ? 13.212 -1.806 -2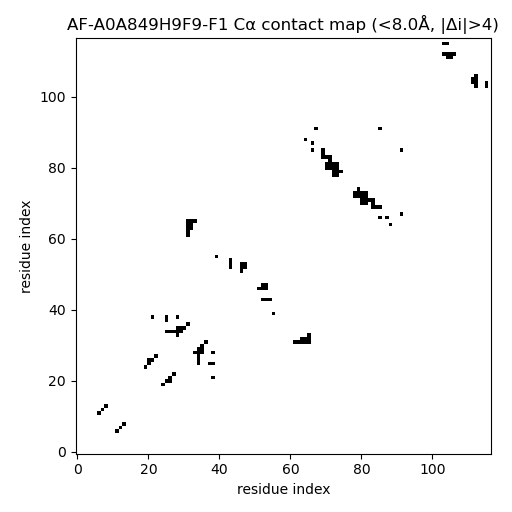1.729 1.00 95.81 97 VAL A C 1
ATOM 759 O O . VAL A 1 97 ? 13.301 -2.504 -20.721 1.00 95.81 97 VAL A O 1
ATOM 762 N N . THR A 1 98 ? 14.176 -1.737 -22.645 1.00 96.56 98 THR A N 1
ATOM 763 C CA . THR A 1 98 ? 15.463 -2.435 -22.546 1.00 96.56 98 THR A CA 1
ATOM 764 C C . THR A 1 98 ? 16.595 -1.418 -22.571 1.00 96.56 98 THR A C 1
ATOM 766 O O . THR A 1 98 ? 16.591 -0.507 -23.396 1.00 96.56 98 THR A O 1
ATOM 769 N N . GLY A 1 99 ? 17.572 -1.577 -21.682 1.00 94.75 99 GLY A N 1
ATOM 770 C CA . GLY A 1 99 ? 18.735 -0.702 -21.615 1.00 94.75 99 GLY A CA 1
ATOM 771 C C . GLY A 1 99 ? 19.861 -1.304 -20.786 1.00 94.75 99 GLY A C 1
ATOM 772 O O . GLY A 1 99 ? 19.663 -2.269 -20.047 1.00 94.75 99 GLY A O 1
ATOM 773 N N . SER A 1 100 ? 21.052 -0.730 -20.929 1.00 93.56 100 SER A N 1
ATOM 774 C CA . SER A 1 100 ? 22.207 -1.081 -20.107 1.00 93.56 100 SER A CA 1
ATOM 775 C C . SER A 1 100 ? 22.031 -0.574 -18.676 1.00 93.56 100 SER A C 1
ATOM 777 O O . SER A 1 100 ? 21.474 0.499 -18.447 1.00 93.56 100 SER A O 1
ATOM 779 N N . VAL A 1 101 ? 22.541 -1.335 -17.710 1.00 90.81 101 VAL A N 1
ATOM 780 C CA . VAL A 1 101 ? 22.575 -0.917 -16.305 1.00 90.81 101 VAL A CA 1
ATOM 781 C C . VAL A 1 101 ? 23.796 -0.031 -16.078 1.00 90.81 101 VAL A C 1
ATOM 783 O O . VAL A 1 101 ? 24.904 -0.388 -16.475 1.00 90.81 101 VAL A O 1
ATOM 786 N N . ALA A 1 102 ? 23.593 1.099 -15.406 1.00 90.06 102 ALA A N 1
ATOM 787 C CA . ALA A 1 102 ? 24.661 1.968 -14.936 1.00 90.06 102 ALA A CA 1
ATOM 788 C C . ALA A 1 102 ? 24.662 1.995 -13.403 1.00 90.06 102 ALA A C 1
ATOM 790 O O . ALA A 1 102 ? 23.605 2.061 -12.772 1.00 90.06 102 ALA A O 1
ATOM 791 N N . ILE A 1 103 ? 25.849 1.927 -12.802 1.00 90.19 103 ILE A N 1
ATOM 792 C CA . ILE A 1 103 ? 26.008 2.073 -11.354 1.00 90.19 103 ILE A CA 1
ATOM 793 C C . ILE A 1 103 ? 26.082 3.568 -11.062 1.00 90.19 103 ILE A C 1
ATOM 795 O O . ILE A 1 103 ? 27.006 4.238 -11.519 1.00 90.19 103 ILE A O 1
ATOM 799 N N . LEU A 1 104 ? 25.101 4.077 -10.317 1.00 90.12 104 LEU A N 1
ATOM 800 C CA . LEU A 1 104 ? 25.135 5.450 -9.823 1.00 90.12 104 LEU A CA 1
ATOM 801 C C . LEU A 1 104 ? 26.340 5.617 -8.881 1.00 90.12 104 LEU A C 1
ATOM 803 O O . LEU A 1 104 ? 26.478 4.807 -7.956 1.00 90.12 104 LEU A O 1
ATOM 807 N N . PRO A 1 105 ? 27.200 6.632 -9.090 1.00 92.56 105 PRO A N 1
ATOM 808 C CA . PRO A 1 105 ? 28.298 6.912 -8.175 1.00 92.56 105 PRO A CA 1
ATOM 809 C C . PRO A 1 105 ? 27.772 7.349 -6.800 1.00 92.56 105 PRO A C 1
ATOM 811 O O . PRO A 1 105 ? 26.601 7.716 -6.645 1.00 92.56 105 PRO A O 1
ATOM 814 N N . ASP A 1 106 ? 28.637 7.279 -5.786 1.00 91.88 106 ASP A N 1
ATOM 815 C CA . ASP A 1 106 ? 28.283 7.705 -4.432 1.00 91.88 106 ASP A CA 1
ATOM 816 C C . ASP A 1 106 ? 27.852 9.180 -4.443 1.00 91.88 106 ASP A C 1
ATOM 818 O O . ASP A 1 106 ? 28.525 10.036 -5.014 1.00 91.88 106 ASP A O 1
ATOM 822 N N . ARG A 1 107 ? 26.728 9.485 -3.785 1.00 89.19 107 ARG A N 1
ATOM 823 C CA . ARG A 1 107 ? 26.182 10.847 -3.711 1.00 89.19 107 ARG A CA 1
ATOM 824 C C . ARG A 1 107 ? 27.126 11.849 -3.042 1.00 89.19 107 ARG A C 1
ATOM 826 O O . ARG A 1 107 ? 26.940 13.049 -3.214 1.00 89.19 107 ARG A O 1
ATOM 833 N N . SER A 1 108 ? 28.076 11.374 -2.242 1.00 93.44 108 SER A N 1
ATOM 834 C CA . SER A 1 108 ? 29.090 12.204 -1.590 1.00 93.44 108 SER A CA 1
ATOM 835 C C . SER A 1 108 ? 30.256 12.585 -2.508 1.00 93.44 108 SER A C 1
ATOM 837 O O . SER A 1 108 ? 30.963 13.545 -2.200 1.00 93.44 108 SER A O 1
ATOM 839 N N . ASP A 1 109 ? 30.440 11.896 -3.639 1.00 93.12 109 ASP A N 1
ATOM 840 C CA . ASP A 1 109 ? 31.455 12.226 -4.641 1.00 93.12 109 ASP A CA 1
ATOM 841 C C . ASP A 1 109 ? 30.850 13.093 -5.755 1.00 93.12 109 ASP A C 1
ATOM 843 O O . ASP A 1 109 ? 30.388 12.614 -6.794 1.00 93.12 109 ASP A O 1
ATOM 847 N N . THR A 1 110 ? 30.841 14.406 -5.518 1.00 91.75 110 THR A N 1
ATOM 848 C CA . THR A 1 110 ? 30.259 15.391 -6.441 1.00 91.75 110 THR A CA 1
ATOM 849 C C . THR A 1 110 ? 30.911 15.357 -7.826 1.00 91.75 110 THR A C 1
ATOM 851 O O . THR A 1 110 ? 30.203 15.451 -8.824 1.00 91.75 110 THR A O 1
ATOM 854 N N . ASN A 1 111 ? 32.232 15.155 -7.913 1.00 93.12 111 ASN A N 1
ATOM 855 C CA . ASN A 1 111 ? 32.940 15.111 -9.198 1.00 93.12 111 ASN A CA 1
ATOM 856 C C . ASN A 1 111 ? 32.524 13.886 -10.025 1.00 93.12 111 ASN A C 1
ATOM 858 O O . ASN A 1 111 ? 32.334 13.978 -11.242 1.00 93.12 111 ASN A O 1
ATOM 862 N N . ALA A 1 112 ? 32.367 12.733 -9.369 1.00 89.62 112 ALA A N 1
ATOM 863 C CA . ALA A 1 112 ? 31.898 11.520 -10.027 1.00 89.62 112 ALA A CA 1
ATOM 864 C C . ALA A 1 112 ? 30.446 11.654 -10.519 1.00 89.62 112 ALA A C 1
ATOM 866 O O . ALA A 1 112 ? 30.137 11.186 -11.614 1.00 89.62 112 ALA A O 1
ATOM 867 N N . LEU A 1 113 ? 29.567 12.321 -9.760 1.00 90.75 113 LEU A N 1
ATOM 868 C CA . LEU A 1 113 ? 28.190 12.609 -10.188 1.00 90.75 113 LEU A CA 1
ATOM 869 C C . LEU A 1 113 ? 28.141 13.561 -11.385 1.00 90.75 113 LEU A C 1
ATOM 871 O O . LEU A 1 113 ? 27.401 13.293 -12.326 1.00 90.75 113 LEU A O 1
ATOM 875 N N . GLU A 1 114 ? 28.925 14.641 -11.369 1.00 90.44 114 GLU A N 1
ATOM 876 C CA . GLU A 1 114 ? 28.979 15.613 -12.472 1.00 90.44 114 GLU A CA 1
ATOM 877 C C . GLU A 1 114 ? 29.466 14.990 -13.782 1.00 90.44 114 GLU A C 1
ATOM 879 O O . GLU A 1 114 ? 29.043 15.408 -14.848 1.00 90.44 114 GLU A O 1
ATOM 884 N N . THR A 1 115 ? 30.335 13.979 -13.714 1.00 89.50 115 THR A N 1
ATOM 885 C CA . THR A 1 115 ? 30.822 13.273 -14.912 1.00 89.50 115 THR A CA 1
ATOM 886 C C . THR A 1 115 ? 29.825 12.219 -15.415 1.00 89.50 115 THR A C 1
ATOM 888 O O . THR A 1 115 ? 29.900 11.789 -16.565 1.00 89.50 115 THR A O 1
ATOM 891 N N . PHE A 1 116 ? 28.922 11.752 -14.550 1.00 86.81 116 PHE A N 1
ATOM 892 C CA . PHE A 1 116 ? 27.950 10.709 -14.873 1.00 86.81 116 PHE A CA 1
ATOM 893 C C . PHE A 1 116 ? 26.727 11.241 -15.636 1.00 86.81 116 PHE A C 1
ATOM 895 O O . PHE A 1 116 ? 26.170 10.510 -16.458 1.00 86.81 116 PHE A O 1
ATOM 902 N N . PHE A 1 117 ? 26.301 12.472 -15.338 1.00 81.06 117 PHE A N 1
ATOM 903 C CA . PHE A 1 117 ? 25.162 13.149 -15.972 1.00 81.06 117 PHE A CA 1
ATOM 904 C C . PHE A 1 117 ? 25.601 14.077 -17.106 1.00 81.06 117 PHE A C 1
ATOM 906 O O . PHE A 1 117 ? 24.823 14.187 -18.081 1.00 81.06 117 PHE A O 1
#

Sequence (117 aa):
MIKAIWDEGWDNSHIYSLAQVLADSIGPRLPGSPAFDAGADWALKLFQAWGMEGRKEEYGSWKAWERGVTNVDLLEPRVRSLDGMMQAWSPGTNGPVTGSVAILPDRSDTNALETFF

Mean predicted aligned error: 5.53 Å

pLDDT: mean 93.99, std 3.52, range [81.06, 98.31]

Solvent-accessible surface area (backbone atoms only — not comparable to full-atom values): 7771 Å² total; per-residue (Å²): 108,72,66,58,56,48,47,42,61,67,77,63,48,60,60,66,68,59,46,44,46,49,60,67,76,56,30,84,45,56,87,54,18,74,39,28,54,51,50,52,54,50,50,44,52,51,34,48,77,71,75,40,90,76,80,89,77,89,80,83,86,74,80,68,48,74,89,72,91,62,85,48,66,40,71,69,100,56,76,41,81,47,94,67,73,76,63,88,89,59,80,82,70,98,60,93,83,86,79,86,90,76,85,81,62,60,87,86,42,59,71,56,46,64,73,71,110

Foldseek 3Di:
DVVVVVCCCPVVNPCVVLVCCLPPVLRDQPPLEPSVVVNVVVVQVVCVVVVHHDDDDDDDDDHRDDFDDDWDWDPPPDTDTDDDGDDPPDDDDPDDDDDDDDDQDDPVPPVSNVVVD

Radius of gyration: 23.16 Å; Cα contacts (8 Å, |Δi|>4): 72; chains: 1; bounding box: 57×32×58 Å

Secondary structure (DSSP, 8-state):
-HHHHHHHHHTS--HHHHHHIIIIII----TTSHHHHHHHHHHHHHHHHTT----PPP---PPP--------EE-SSS-EE----PPTT----SS-------PPPPTT-HHHHHHH-